Protein AF-A0A955CB26-F1 (afdb_monomer_lite)

Sequence (107 aa):
MKSHEVLKEAIDLVGVKSLAADLRLSQALIYKWCQDADPKDPDTSGTRNPLDRLREIVKLTGHTPVVNWLCHEAGGFFVHNPEDECADIDADLLQSTQQVVTRFSGL

Radius of gyration: 23.36 Å; chains: 1; bounding box: 31×35×74 Å

Secondary structure (DSSP, 8-state):
--HHHHHHHHHHHH-HHHHHHHHT--HHHHHHHTSPPPTT-TT-TTT--HHHHHHHHHHHH--THHHHHHHHHTT----PPPP---S-HHHHHHHHHHHHHHHHHT-

Foldseek 3Di:
DDQLCVLVVVCVVPHLVVVCVVVVHDSVLSVLLNDDQDPVCVPPVPRHNPVVVLVVVCVVVVPCVSVQVVQVVVVHGDDDDPDPPPPDPPVVVVVVVVVVVVVVVVD

Structure (mmCIF, N/CA/C/O backbone):
data_AF-A0A955CB26-F1
#
_entry.id   AF-A0A955CB26-F1
#
loop_
_atom_site.group_PDB
_atom_site.id
_atom_site.type_symbol
_atom_site.label_atom_id
_atom_site.label_alt_id
_atom_site.label_comp_id
_atom_site.label_asym_id
_atom_site.label_entity_id
_atom_site.label_seq_id
_atom_site.pdbx_PDB_ins_code
_atom_site.Cartn_x
_atom_site.Cartn_y
_atom_site.Cartn_z
_atom_site.occupancy
_atom_site.B_iso_or_equiv
_atom_site.auth_seq_id
_atom_site.auth_comp_id
_atom_site.auth_asym_id
_atom_site.auth_atom_id
_atom_site.pdbx_PDB_model_num
ATOM 1 N N . MET A 1 1 ? 7.762 -1.574 11.754 1.00 83.50 1 MET A N 1
ATOM 2 C CA . MET A 1 1 ? 8.265 -1.563 10.368 1.00 83.50 1 MET A CA 1
ATOM 3 C C . MET A 1 1 ? 7.850 -0.260 9.706 1.00 83.50 1 MET A C 1
ATOM 5 O O . MET A 1 1 ? 6.691 0.126 9.826 1.00 83.50 1 MET A O 1
ATOM 9 N N . LYS A 1 2 ? 8.793 0.454 9.093 1.00 90.88 2 LYS A N 1
ATOM 10 C CA . LYS A 1 2 ? 8.554 1.691 8.339 1.00 90.88 2 LYS A CA 1
ATOM 11 C C . LYS A 1 2 ? 8.087 1.363 6.914 1.00 90.88 2 LYS A C 1
ATOM 13 O O . LYS A 1 2 ? 8.401 0.304 6.385 1.00 90.88 2 LYS A O 1
ATOM 18 N N . SER A 1 3 ? 7.385 2.294 6.264 1.00 92.44 3 SER A N 1
ATOM 19 C CA . SER A 1 3 ? 6.829 2.146 4.903 1.00 92.44 3 SER A CA 1
ATOM 20 C C . SER A 1 3 ? 7.852 1.702 3.848 1.00 92.44 3 SER A C 1
ATOM 22 O O . SER A 1 3 ? 7.544 0.873 2.992 1.00 92.44 3 SER A O 1
ATOM 24 N N . HIS A 1 4 ? 9.066 2.247 3.893 1.00 92.81 4 HIS A N 1
ATOM 25 C CA . HIS A 1 4 ? 10.121 1.935 2.930 1.00 92.81 4 HIS A CA 1
ATOM 26 C C . HIS A 1 4 ? 10.715 0.529 3.134 1.00 92.81 4 HIS A C 1
ATOM 28 O O . HIS A 1 4 ? 11.132 -0.095 2.162 1.00 92.81 4 HIS A O 1
ATOM 34 N N . GLU A 1 5 ? 10.705 0.011 4.368 1.00 95.25 5 GLU A N 1
ATOM 35 C CA . GLU A 1 5 ? 11.138 -1.355 4.695 1.00 95.25 5 GLU A CA 1
ATOM 36 C C . GLU A 1 5 ? 10.146 -2.370 4.117 1.00 95.25 5 GLU A C 1
ATOM 38 O O . GLU A 1 5 ? 10.562 -3.293 3.424 1.00 95.25 5 GLU A O 1
ATOM 43 N N . VAL A 1 6 ? 8.837 -2.124 4.289 1.00 95.31 6 VAL A N 1
ATOM 44 C CA . VAL A 1 6 ? 7.772 -2.973 3.720 1.00 95.31 6 VAL A CA 1
ATOM 45 C C . VAL A 1 6 ? 7.925 -3.112 2.205 1.00 95.31 6 VAL A C 1
ATOM 47 O O . VAL A 1 6 ? 7.860 -4.212 1.661 1.00 95.31 6 VAL A O 1
ATOM 50 N N . LEU A 1 7 ? 8.127 -1.989 1.505 1.00 94.50 7 LEU A N 1
ATOM 51 C CA . LEU A 1 7 ? 8.288 -2.024 0.053 1.00 94.50 7 LEU A CA 1
ATOM 52 C C . LEU A 1 7 ? 9.580 -2.713 -0.359 1.00 94.50 7 LEU A C 1
ATOM 54 O O . LEU A 1 7 ? 9.562 -3.465 -1.328 1.00 94.50 7 LEU A O 1
ATOM 58 N N . LYS A 1 8 ? 10.679 -2.483 0.365 1.00 95.06 8 LYS A N 1
ATOM 59 C CA . LYS A 1 8 ? 11.952 -3.145 0.085 1.00 95.06 8 LYS A CA 1
ATOM 60 C C . LYS A 1 8 ? 11.804 -4.665 0.143 1.00 95.06 8 LYS A C 1
ATOM 62 O O . LYS A 1 8 ? 12.176 -5.328 -0.818 1.00 95.06 8 LYS A O 1
ATOM 67 N N . GLU A 1 9 ? 11.182 -5.190 1.197 1.00 96.31 9 GLU A N 1
ATOM 68 C CA . GLU A 1 9 ? 10.906 -6.626 1.321 1.00 96.31 9 GLU A CA 1
ATOM 69 C C . GLU A 1 9 ? 10.032 -7.144 0.171 1.00 96.31 9 GLU A C 1
ATOM 71 O O . GLU A 1 9 ? 10.358 -8.157 -0.442 1.00 96.31 9 GLU A O 1
ATOM 76 N N . ALA A 1 10 ? 8.962 -6.425 -0.187 1.00 94.25 10 ALA A N 1
ATOM 77 C CA . ALA A 1 10 ? 8.094 -6.813 -1.300 1.00 94.25 10 ALA A CA 1
ATOM 78 C C . ALA A 1 10 ? 8.827 -6.819 -2.656 1.00 94.25 10 ALA A C 1
ATOM 80 O O . ALA A 1 10 ? 8.609 -7.700 -3.489 1.00 94.25 10 ALA A O 1
ATOM 81 N N . ILE A 1 11 ? 9.710 -5.844 -2.88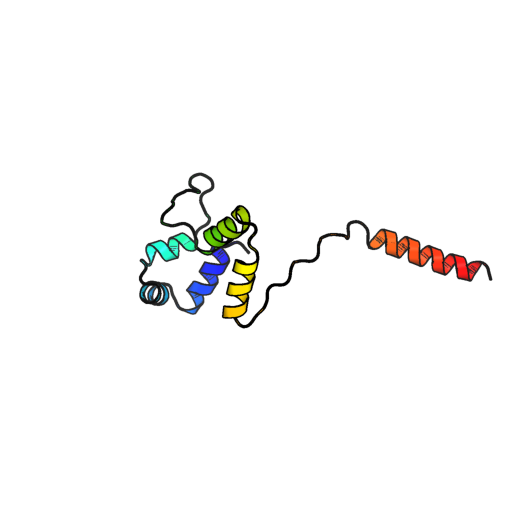5 1.00 94.69 11 ILE A N 1
ATOM 82 C CA . ILE A 1 11 ? 10.516 -5.734 -4.106 1.00 94.69 11 ILE A CA 1
ATOM 83 C C . ILE A 1 11 ? 11.544 -6.856 -4.187 1.00 94.69 11 ILE A C 1
ATOM 85 O O . ILE A 1 11 ? 11.768 -7.373 -5.280 1.00 94.69 11 ILE A O 1
ATOM 89 N N . ASP A 1 12 ? 12.145 -7.254 -3.067 1.00 95.81 12 ASP A N 1
ATOM 90 C CA . ASP A 1 12 ? 13.150 -8.318 -3.032 1.00 95.81 12 ASP A CA 1
ATOM 91 C C . ASP A 1 12 ? 12.566 -9.692 -3.429 1.00 95.81 12 ASP A C 1
ATOM 93 O O . ASP A 1 12 ? 13.296 -10.533 -3.952 1.00 95.81 12 ASP A O 1
ATOM 97 N N . LEU A 1 13 ? 11.248 -9.904 -3.287 1.00 96.12 13 LEU A N 1
ATOM 98 C CA . LEU A 1 13 ? 10.566 -11.142 -3.701 1.00 96.12 13 LEU A CA 1
ATOM 99 C C . LEU A 1 13 ? 10.495 -11.338 -5.225 1.00 96.12 13 LEU A C 1
ATOM 101 O O . LEU A 1 13 ? 10.566 -12.469 -5.703 1.00 96.12 13 LEU A O 1
ATOM 105 N N . VAL A 1 14 ? 10.319 -10.257 -5.990 1.00 94.94 14 VAL A N 1
ATOM 106 C CA . VAL A 1 14 ? 10.071 -10.310 -7.451 1.00 94.94 14 VAL A CA 1
ATOM 107 C C . VAL A 1 14 ? 11.222 -9.679 -8.250 1.00 94.94 14 VAL A C 1
ATOM 109 O O . VAL A 1 14 ? 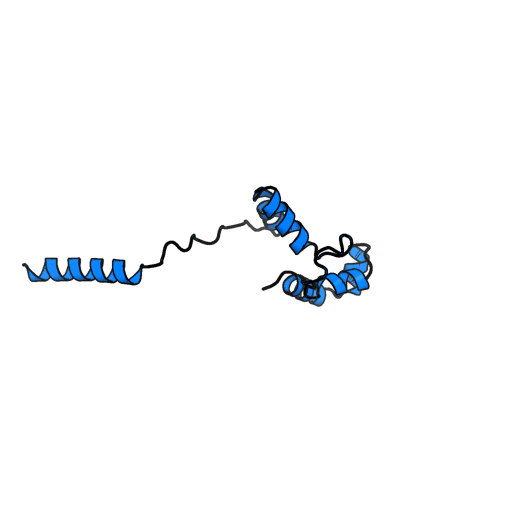11.445 -9.988 -9.421 1.00 94.94 14 VAL A O 1
ATOM 112 N N . GLY A 1 15 ? 11.998 -8.808 -7.609 1.00 95.69 15 GLY A N 1
ATOM 113 C CA . GLY A 1 15 ? 13.086 -8.041 -8.193 1.00 95.69 15 GLY A CA 1
ATOM 114 C C . GLY A 1 15 ? 12.627 -6.720 -8.819 1.00 95.69 15 GLY A C 1
ATOM 115 O O . GLY A 1 15 ? 11.630 -6.635 -9.540 1.00 95.69 15 GLY A O 1
ATOM 116 N N . VAL A 1 16 ? 13.436 -5.673 -8.619 1.00 96.56 16 VAL A N 1
ATOM 117 C CA . VAL A 1 16 ? 13.143 -4.295 -9.062 1.00 96.56 16 VAL A CA 1
ATOM 118 C C . VAL A 1 16 ? 12.847 -4.172 -10.560 1.00 96.56 16 VAL A C 1
ATOM 120 O O . VAL A 1 16 ? 12.042 -3.339 -10.965 1.00 96.56 16 VAL A O 1
ATOM 123 N N . LYS A 1 17 ? 13.497 -4.988 -11.403 1.00 96.56 17 LYS A N 1
ATOM 124 C CA . LYS A 1 17 ? 13.358 -4.904 -12.863 1.00 96.56 17 LYS A CA 1
ATOM 125 C C . LYS A 1 17 ? 11.969 -5.341 -13.316 1.00 96.56 17 LYS A C 1
ATOM 127 O O . LYS A 1 17 ? 11.379 -4.658 -14.146 1.00 96.56 17 LYS A O 1
ATOM 132 N N . SER A 1 18 ? 11.476 -6.451 -12.763 1.00 97.12 18 SER A N 1
ATOM 133 C CA . SER A 1 18 ? 10.145 -6.975 -13.078 1.00 97.12 18 SER A CA 1
ATOM 134 C C . SER A 1 18 ? 9.081 -6.014 -12.570 1.00 97.12 18 SER A C 1
ATOM 136 O O . SER A 1 18 ? 8.255 -5.549 -13.347 1.00 97.12 18 SER A O 1
ATOM 138 N N . LEU A 1 19 ? 9.187 -5.601 -11.301 1.00 95.88 19 LEU A N 1
ATOM 139 C CA . LEU A 1 19 ? 8.205 -4.699 -10.709 1.00 95.88 19 LEU A CA 1
ATOM 140 C C . LEU A 1 19 ? 8.138 -3.347 -11.441 1.00 95.88 19 LEU A C 1
ATOM 142 O O . LEU A 1 19 ? 7.055 -2.818 -11.667 1.00 95.88 19 LEU A O 1
ATOM 146 N N . ALA A 1 20 ? 9.284 -2.797 -11.858 1.00 96.56 20 ALA A N 1
ATOM 147 C CA . ALA A 1 20 ? 9.336 -1.574 -12.661 1.00 96.56 20 ALA A CA 1
ATOM 148 C C . ALA A 1 20 ? 8.615 -1.719 -14.005 1.00 96.56 20 ALA A C 1
ATOM 150 O O . ALA A 1 20 ? 7.886 -0.810 -14.404 1.00 96.56 20 ALA A O 1
ATOM 151 N N . ALA A 1 21 ? 8.802 -2.849 -14.690 1.00 97.19 21 ALA A N 1
ATOM 152 C CA . ALA A 1 21 ? 8.146 -3.114 -15.964 1.00 97.19 21 ALA A CA 1
ATOM 153 C C . ALA A 1 21 ? 6.624 -3.236 -15.796 1.00 97.19 21 ALA A C 1
ATOM 155 O O . ALA A 1 21 ? 5.878 -2.572 -16.519 1.00 97.19 21 ALA A O 1
ATOM 156 N N . ASP A 1 22 ? 6.176 -4.003 -14.800 1.00 96.88 22 ASP A N 1
ATOM 157 C CA . ASP A 1 22 ? 4.755 -4.268 -14.557 1.00 96.88 22 ASP A CA 1
ATOM 158 C C . ASP A 1 22 ? 4.005 -3.007 -14.108 1.00 96.88 22 ASP A C 1
ATOM 160 O O . ASP A 1 22 ? 2.916 -2.712 -14.604 1.00 96.88 22 ASP A O 1
ATOM 164 N N . LEU A 1 23 ? 4.622 -2.199 -13.237 1.00 94.94 23 LEU A N 1
ATOM 165 C CA . LEU A 1 23 ? 4.064 -0.916 -12.793 1.00 94.94 23 LEU A CA 1
ATOM 166 C C . LEU A 1 23 ? 4.254 0.218 -13.813 1.00 94.94 23 LEU A C 1
ATOM 168 O O . LEU A 1 23 ? 3.703 1.302 -13.623 1.00 94.94 23 LEU A O 1
ATOM 172 N N . ARG A 1 24 ? 5.018 -0.008 -14.892 1.00 96.56 24 ARG A N 1
ATOM 173 C CA . ARG A 1 24 ? 5.403 1.001 -15.900 1.00 96.56 24 ARG A CA 1
ATOM 174 C C . ARG A 1 24 ? 6.103 2.219 -15.290 1.00 96.56 24 ARG A C 1
ATOM 176 O O . ARG A 1 24 ? 5.853 3.362 -15.673 1.00 96.56 24 ARG A O 1
ATOM 183 N N . LEU A 1 25 ? 6.995 1.967 -14.338 1.00 94.81 25 LEU A N 1
ATOM 184 C CA . LEU A 1 25 ? 7.774 2.978 -13.627 1.00 94.81 25 LEU A CA 1
ATOM 185 C C . LEU A 1 25 ? 9.271 2.797 -13.883 1.00 94.81 25 LEU A C 1
ATOM 187 O O . LEU A 1 25 ? 9.729 1.762 -14.361 1.00 94.81 25 LEU A O 1
ATOM 191 N N . SER A 1 26 ? 10.068 3.811 -13.547 1.00 95.06 26 SER A N 1
ATOM 192 C CA . SER A 1 26 ? 11.523 3.672 -13.581 1.00 95.06 26 SER A CA 1
ATOM 193 C C . SER A 1 26 ? 12.023 2.895 -12.358 1.00 95.06 26 SER A C 1
ATOM 195 O O . SER A 1 26 ? 11.527 3.072 -11.245 1.00 95.06 26 SER A O 1
ATOM 197 N N . GLN A 1 27 ? 13.070 2.082 -12.534 1.00 95.62 27 GLN A N 1
ATOM 198 C CA . GLN A 1 27 ? 13.729 1.400 -11.408 1.00 95.62 27 GLN A CA 1
ATOM 199 C C . GLN A 1 27 ? 14.240 2.406 -10.365 1.00 95.62 27 GLN A C 1
ATOM 201 O O . GLN A 1 27 ? 14.166 2.145 -9.171 1.00 95.62 27 GLN A O 1
ATOM 206 N N . ALA A 1 28 ? 14.703 3.583 -10.807 1.00 93.31 28 ALA A N 1
ATOM 207 C CA . ALA A 1 28 ? 15.148 4.658 -9.923 1.00 93.31 28 ALA A CA 1
ATOM 208 C C . ALA A 1 28 ? 14.030 5.157 -8.989 1.00 93.31 28 ALA A C 1
ATOM 210 O O . ALA A 1 28 ? 14.287 5.396 -7.812 1.00 93.31 28 ALA A O 1
ATOM 211 N N . LEU A 1 29 ? 12.791 5.278 -9.485 1.00 92.69 29 LEU A N 1
ATOM 212 C CA . LEU A 1 29 ? 11.642 5.646 -8.657 1.00 92.69 29 LEU A CA 1
ATOM 213 C C . LEU A 1 29 ? 11.334 4.565 -7.618 1.00 92.69 29 LEU A C 1
ATOM 215 O O . LEU A 1 29 ? 11.127 4.886 -6.451 1.00 92.69 29 LEU A O 1
ATOM 219 N N . ILE A 1 30 ? 11.360 3.295 -8.027 1.00 93.94 30 ILE A N 1
ATOM 220 C CA . ILE A 1 30 ? 11.130 2.172 -7.114 1.00 93.94 30 ILE A CA 1
ATOM 221 C C . ILE A 1 30 ? 12.207 2.126 -6.024 1.00 93.94 30 ILE A C 1
ATOM 223 O O . ILE A 1 30 ? 11.877 2.033 -4.847 1.00 93.94 30 ILE A O 1
ATOM 227 N N . TYR A 1 31 ? 13.485 2.293 -6.376 1.00 92.38 31 TYR A N 1
ATOM 228 C CA . TYR A 1 31 ? 14.555 2.396 -5.381 1.00 92.38 31 TYR A CA 1
ATOM 229 C C . TYR A 1 31 ? 14.372 3.583 -4.438 1.00 92.38 31 TYR A C 1
ATOM 231 O O . TYR A 1 31 ? 14.636 3.454 -3.244 1.00 92.38 31 TYR A O 1
ATOM 239 N N . LYS A 1 32 ? 13.891 4.721 -4.949 1.00 90.81 32 LYS A N 1
ATOM 240 C CA . LYS A 1 32 ? 13.589 5.891 -4.121 1.00 90.81 32 LYS A CA 1
ATOM 241 C C . LYS A 1 32 ? 12.470 5.609 -3.112 1.00 90.81 32 LYS A C 1
ATOM 243 O O . LYS A 1 32 ? 12.533 6.117 -1.999 1.00 90.81 32 LYS A O 1
ATOM 248 N N . TRP A 1 33 ? 11.487 4.769 -3.441 1.00 92.75 33 TRP A N 1
ATOM 249 C CA . TRP A 1 33 ? 10.445 4.356 -2.489 1.00 92.75 33 TRP A CA 1
ATOM 250 C C . TRP A 1 33 ? 10.965 3.499 -1.327 1.00 92.75 33 TRP A C 1
ATOM 252 O O . TRP A 1 33 ? 10.343 3.491 -0.264 1.00 92.75 33 TRP A O 1
ATOM 262 N N . CYS A 1 34 ? 12.098 2.817 -1.513 1.00 92.62 34 CYS A N 1
ATOM 263 C CA . CYS A 1 34 ? 12.751 1.985 -0.497 1.00 92.62 34 CYS A CA 1
ATOM 264 C C . CYS A 1 34 ? 13.720 2.752 0.411 1.00 92.62 34 CYS A C 1
ATOM 266 O O . CYS A 1 34 ? 14.357 2.143 1.268 1.00 92.62 34 CYS A O 1
ATOM 268 N N . GLN A 1 35 ? 13.881 4.058 0.209 1.00 88.88 35 GLN A N 1
ATOM 269 C CA . GLN A 1 35 ? 14.753 4.897 1.027 1.00 88.88 35 GLN A CA 1
ATOM 270 C C . GLN A 1 35 ? 13.949 5.573 2.141 1.00 88.88 35 GLN A C 1
ATOM 272 O O . GLN A 1 35 ? 12.757 5.846 1.983 1.00 88.88 35 GLN A O 1
ATOM 277 N N . ASP A 1 36 ? 14.608 5.852 3.268 1.00 83.06 36 ASP A N 1
ATOM 278 C CA . ASP A 1 36 ? 14.041 6.708 4.311 1.00 83.06 36 ASP A CA 1
ATOM 279 C C . ASP A 1 36 ? 13.682 8.073 3.697 1.00 83.06 36 ASP A C 1
ATOM 281 O O . ASP A 1 36 ? 14.474 8.669 2.963 1.00 83.06 36 ASP A O 1
ATOM 285 N N . ALA A 1 37 ? 12.474 8.565 3.982 1.00 71.94 37 ALA A N 1
ATOM 286 C CA . ALA A 1 37 ? 12.067 9.894 3.548 1.00 71.94 37 ALA A CA 1
ATOM 287 C C . ALA A 1 37 ? 12.939 10.936 4.259 1.00 71.94 37 ALA A C 1
ATOM 289 O O . ALA A 1 37 ? 12.995 10.944 5.491 1.00 71.94 37 ALA A O 1
ATOM 290 N N . ASP A 1 38 ? 13.621 11.799 3.500 1.00 69.12 38 ASP A N 1
ATOM 291 C CA . ASP A 1 38 ? 14.434 12.866 4.082 1.00 69.12 38 ASP A CA 1
ATOM 292 C C . ASP A 1 38 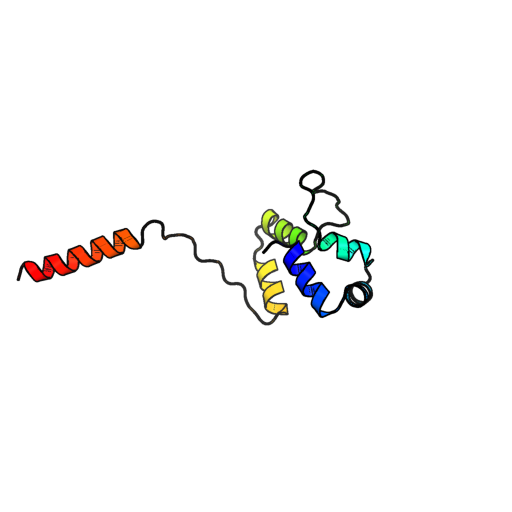? 13.512 13.830 4.850 1.00 69.12 38 ASP A C 1
ATOM 294 O O . ASP A 1 38 ? 12.629 14.443 4.242 1.00 69.12 38 ASP A O 1
ATOM 298 N N . PRO A 1 39 ? 13.699 14.009 6.172 1.00 62.97 39 PRO A N 1
ATOM 299 C CA . PRO A 1 39 ? 12.907 14.950 6.959 1.00 62.97 39 PRO A CA 1
ATOM 300 C C . PRO A 1 39 ? 12.996 16.397 6.455 1.00 62.97 39 PRO A C 1
ATOM 302 O O . PRO A 1 39 ? 12.142 17.213 6.796 1.00 62.97 39 PRO A O 1
ATOM 305 N N . LYS A 1 40 ? 14.039 16.730 5.683 1.00 63.59 40 LYS A N 1
ATOM 306 C CA . LYS A 1 40 ? 14.279 18.063 5.113 1.00 63.59 40 LYS A CA 1
ATOM 307 C C . LYS A 1 40 ? 13.650 18.257 3.733 1.00 63.59 40 LYS A C 1
ATOM 309 O O . LYS A 1 40 ? 13.532 19.399 3.300 1.00 63.59 40 LYS A O 1
ATOM 314 N N . ASP A 1 41 ? 13.242 17.178 3.069 1.00 62.44 41 ASP A N 1
ATOM 315 C CA . ASP A 1 41 ? 12.514 17.206 1.795 1.00 62.44 41 ASP A CA 1
ATOM 316 C C . ASP A 1 41 ? 11.361 16.179 1.806 1.00 62.44 41 ASP A C 1
ATOM 318 O O . ASP A 1 41 ? 11.366 15.191 1.064 1.00 62.44 41 ASP A O 1
ATOM 322 N N . PRO A 1 42 ? 10.345 16.385 2.667 1.00 57.91 42 PRO A N 1
ATOM 323 C CA . PRO A 1 42 ? 9.157 15.531 2.702 1.00 57.91 42 PRO A CA 1
ATOM 324 C C . PRO A 1 42 ? 8.283 15.676 1.440 1.00 57.91 42 PRO A C 1
ATOM 326 O O . PRO A 1 42 ? 7.397 14.851 1.202 1.00 57.91 42 PRO A O 1
ATOM 329 N N . ASP A 1 43 ? 8.550 16.706 0.629 1.00 54.16 43 ASP A N 1
ATOM 330 C CA . ASP A 1 43 ? 7.686 17.237 -0.423 1.00 54.16 43 ASP A CA 1
ATOM 331 C C . ASP A 1 43 ? 8.244 17.041 -1.839 1.00 54.16 43 ASP A C 1
ATOM 333 O O . ASP A 1 43 ? 7.814 17.729 -2.771 1.00 54.16 43 ASP A O 1
ATOM 337 N N . THR A 1 44 ? 9.109 16.041 -2.083 1.00 58.19 44 THR A N 1
ATOM 338 C CA . THR A 1 44 ? 9.328 15.591 -3.468 1.00 58.19 44 THR A CA 1
ATOM 339 C C . THR A 1 44 ? 8.047 14.916 -4.003 1.00 58.19 44 THR A C 1
ATOM 341 O O . THR A 1 44 ? 7.915 13.691 -4.090 1.00 58.19 44 THR A O 1
ATOM 344 N N . SER A 1 45 ? 7.075 15.753 -4.371 1.00 58.62 45 SER A N 1
ATOM 345 C CA . SER A 1 45 ? 5.658 15.484 -4.642 1.00 58.62 45 SER A CA 1
ATOM 346 C C . SER A 1 45 ? 5.414 14.483 -5.780 1.00 58.62 45 SER A C 1
ATOM 348 O O . SER A 1 45 ? 4.334 13.902 -5.893 1.00 58.62 45 SER A O 1
ATOM 350 N N . GLY A 1 46 ? 6.438 14.170 -6.581 1.00 61.69 46 GLY A N 1
ATOM 351 C CA . GLY A 1 46 ? 6.391 13.139 -7.624 1.00 61.69 46 GLY A CA 1
ATOM 352 C C . GLY A 1 46 ? 6.856 11.745 -7.188 1.00 61.69 46 GLY A C 1
ATOM 353 O O . GLY A 1 46 ? 6.485 10.758 -7.812 1.00 61.69 46 GLY A O 1
ATOM 354 N N . THR A 1 47 ? 7.639 11.623 -6.114 1.00 75.25 47 THR A N 1
ATOM 355 C CA . THR A 1 47 ? 8.392 10.386 -5.827 1.00 75.25 47 THR A CA 1
ATOM 356 C C . THR A 1 47 ? 8.168 9.807 -4.438 1.00 75.25 47 THR A C 1
ATOM 358 O O . THR A 1 47 ? 8.851 8.862 -4.054 1.00 75.25 47 THR A O 1
ATOM 361 N N . ARG A 1 48 ? 7.244 10.378 -3.665 1.00 82.38 48 ARG A N 1
ATOM 362 C CA . ARG A 1 48 ? 6.909 9.879 -2.330 1.00 82.38 48 ARG A CA 1
ATOM 363 C C . ARG A 1 48 ? 6.395 8.441 -2.395 1.00 82.38 48 ARG A C 1
ATOM 365 O O . ARG A 1 48 ? 5.615 8.111 -3.293 1.00 82.38 48 ARG A O 1
ATOM 372 N N . ASN A 1 49 ? 6.837 7.633 -1.433 1.00 90.31 49 ASN A N 1
ATOM 373 C CA . ASN A 1 49 ? 6.451 6.237 -1.265 1.00 90.31 49 ASN A CA 1
ATOM 374 C C . ASN A 1 49 ? 4.906 6.098 -1.260 1.00 90.31 49 ASN A C 1
ATOM 376 O O . ASN A 1 49 ? 4.222 6.877 -0.586 1.00 90.31 49 ASN A O 1
ATOM 380 N N . PRO A 1 50 ? 4.337 5.144 -2.021 1.00 92.50 50 PRO A N 1
ATOM 381 C CA . PRO A 1 50 ? 2.890 4.984 -2.154 1.00 92.50 50 PRO A CA 1
ATOM 382 C C . PRO A 1 50 ? 2.179 4.669 -0.828 1.00 92.50 50 PRO A C 1
ATOM 384 O O . PRO A 1 50 ? 1.082 5.178 -0.606 1.00 92.50 50 PRO A O 1
ATOM 387 N N . LEU A 1 51 ? 2.804 3.917 0.086 1.00 93.81 51 LEU A N 1
ATOM 388 C CA . LEU A 1 51 ? 2.246 3.650 1.418 1.00 93.81 51 LEU A CA 1
ATOM 389 C C . LEU A 1 51 ? 2.191 4.924 2.266 1.00 93.81 51 LEU A C 1
ATOM 391 O O . LEU A 1 51 ? 1.221 5.154 2.987 1.00 93.81 51 LEU A O 1
ATOM 395 N N . ASP A 1 52 ? 3.196 5.794 2.141 1.00 91.50 52 ASP A N 1
ATOM 396 C CA . ASP A 1 52 ? 3.202 7.087 2.828 1.00 91.50 52 ASP A CA 1
ATOM 397 C C . ASP A 1 52 ? 2.114 8.029 2.318 1.00 91.50 52 ASP A C 1
ATOM 399 O O . ASP A 1 52 ? 1.511 8.743 3.122 1.00 91.50 52 ASP A O 1
ATOM 403 N N . ARG A 1 53 ? 1.838 8.013 1.008 1.00 90.69 53 ARG A N 1
ATOM 404 C CA . ARG A 1 53 ? 0.709 8.754 0.426 1.00 90.69 53 ARG A CA 1
ATOM 405 C C . ARG A 1 53 ? -0.626 8.206 0.913 1.00 90.69 53 ARG A C 1
ATOM 407 O O . ARG A 1 53 ? -1.489 8.985 1.298 1.00 90.69 53 ARG A O 1
ATOM 414 N N . LEU A 1 54 ? -0.794 6.883 0.938 1.00 93.62 54 LEU A N 1
ATOM 415 C CA . LEU A 1 54 ? -2.030 6.260 1.414 1.00 93.62 54 LEU A CA 1
ATOM 416 C C . LEU A 1 54 ? -2.295 6.604 2.886 1.00 93.62 54 LEU A C 1
ATOM 418 O O . LEU A 1 54 ? -3.403 7.001 3.238 1.00 93.62 54 LEU A O 1
ATOM 422 N N . ARG A 1 55 ? -1.256 6.543 3.729 1.00 92.38 55 ARG A N 1
ATOM 423 C CA . ARG A 1 55 ? -1.316 6.976 5.132 1.00 92.38 55 ARG A CA 1
ATOM 424 C C . ARG A 1 55 ? -1.764 8.431 5.259 1.00 92.38 55 ARG A C 1
ATOM 426 O O . ARG A 1 55 ? -2.582 8.746 6.117 1.00 92.38 55 ARG A O 1
ATOM 433 N N . GLU A 1 56 ? -1.225 9.319 4.432 1.00 91.88 56 GLU A N 1
ATOM 434 C CA . GLU A 1 56 ? -1.593 10.735 4.442 1.00 91.88 56 GLU A CA 1
ATOM 435 C C . GLU A 1 56 ? -3.037 10.965 3.989 1.00 91.88 56 GLU A C 1
ATOM 437 O O . GLU A 1 56 ? -3.754 11.719 4.641 1.00 91.88 56 GLU A O 1
ATOM 442 N N . ILE A 1 57 ? -3.499 10.259 2.953 1.00 93.56 57 ILE A N 1
ATOM 443 C CA . ILE A 1 57 ? -4.902 10.285 2.515 1.00 93.56 57 ILE A CA 1
ATOM 444 C C . ILE A 1 57 ? -5.821 9.872 3.665 1.00 93.56 57 ILE A C 1
ATOM 446 O O . ILE A 1 57 ? -6.766 10.593 3.983 1.00 93.56 57 ILE A O 1
ATOM 450 N N . VAL A 1 58 ? -5.535 8.747 4.324 1.00 95.56 58 VAL A N 1
ATOM 451 C CA . VAL A 1 58 ? -6.340 8.261 5.455 1.00 95.56 58 VAL A CA 1
ATOM 452 C C . VAL A 1 58 ? -6.327 9.273 6.600 1.00 95.56 58 VAL A C 1
ATOM 454 O O . VAL A 1 58 ? -7.382 9.593 7.138 1.00 95.56 58 VAL A O 1
ATOM 457 N N . LYS A 1 59 ? -5.162 9.845 6.929 1.00 94.12 59 LYS A N 1
ATOM 458 C CA . LYS A 1 59 ? -5.029 10.858 7.985 1.00 94.12 59 LYS A CA 1
ATOM 459 C C . LYS A 1 59 ? -5.823 12.134 7.686 1.00 94.12 59 LYS A C 1
ATOM 461 O O . LYS A 1 59 ? -6.452 12.672 8.589 1.00 94.12 59 LYS A O 1
ATOM 466 N N . LEU A 1 60 ? -5.768 12.636 6.452 1.00 95.25 60 LEU A N 1
ATOM 467 C CA . LEU A 1 60 ? -6.430 13.885 6.057 1.00 95.25 60 LEU A CA 1
ATO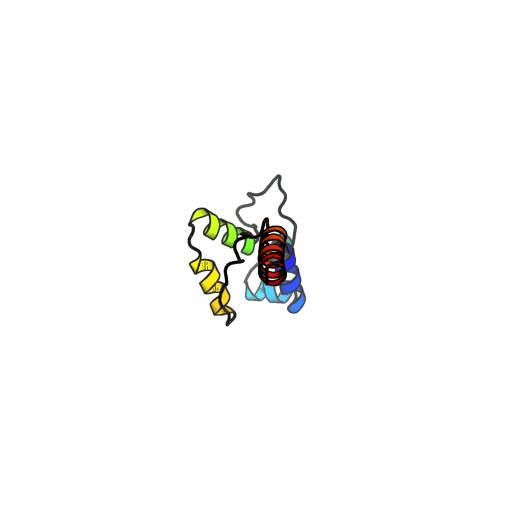M 468 C C . LEU A 1 60 ? -7.944 13.725 5.898 1.00 95.25 60 LEU A C 1
ATOM 470 O O . LEU A 1 60 ? -8.688 14.664 6.160 1.00 95.25 60 LEU A O 1
ATOM 474 N N . THR A 1 61 ? -8.400 12.554 5.453 1.00 96.94 61 THR A N 1
ATOM 475 C CA . THR A 1 61 ? -9.824 12.298 5.183 1.00 96.94 61 THR A CA 1
ATOM 476 C C . THR A 1 61 ? -10.557 11.648 6.352 1.00 96.94 61 THR A C 1
ATOM 478 O O . THR A 1 61 ? -11.783 11.688 6.392 1.00 96.94 61 THR A O 1
ATOM 481 N N . GLY A 1 62 ? -9.837 10.995 7.270 1.00 95.31 62 GLY A N 1
ATOM 482 C CA . GLY A 1 62 ? -10.425 10.123 8.290 1.00 95.31 62 GLY A CA 1
ATOM 483 C C . GLY A 1 62 ? -11.116 8.879 7.715 1.00 95.31 62 GLY A C 1
ATOM 484 O O . GLY A 1 62 ? -11.823 8.179 8.435 1.00 95.31 62 GLY A O 1
ATOM 485 N N . HIS A 1 63 ? -10.958 8.594 6.418 1.00 96.19 63 HIS A N 1
ATOM 486 C CA . HIS A 1 63 ? -11.707 7.544 5.737 1.00 96.19 63 HIS A CA 1
ATOM 487 C C . HIS A 1 63 ? -10.999 6.183 5.833 1.00 96.19 63 HIS A C 1
ATOM 489 O O . HIS A 1 63 ? -10.385 5.702 4.878 1.00 96.19 63 HIS A O 1
ATOM 495 N N . THR A 1 64 ? -11.125 5.530 6.992 1.00 93.12 64 THR A N 1
ATOM 496 C CA . THR A 1 64 ? -10.582 4.185 7.270 1.00 93.12 64 THR A CA 1
ATOM 497 C C . THR A 1 64 ? -10.963 3.097 6.249 1.00 93.12 64 THR A C 1
ATOM 499 O O . THR A 1 64 ? -10.128 2.220 6.017 1.00 93.12 64 THR A O 1
ATOM 502 N N . PRO A 1 65 ? -12.130 3.126 5.561 1.00 95.62 65 PRO A N 1
ATOM 503 C CA . PRO A 1 65 ? -12.447 2.130 4.535 1.00 95.62 65 PRO A CA 1
ATOM 504 C C . PRO A 1 65 ? -11.420 1.998 3.400 1.00 95.62 65 PRO A C 1
ATOM 506 O O . PRO A 1 65 ? -11.354 0.938 2.786 1.00 95.62 65 PRO A O 1
ATOM 509 N N . VAL A 1 66 ? -10.574 3.007 3.153 1.00 95.88 66 VAL A N 1
ATOM 510 C CA . VAL A 1 66 ? -9.430 2.892 2.226 1.00 95.88 66 VAL A CA 1
ATOM 511 C C . VAL A 1 66 ? -8.471 1.767 2.641 1.00 95.88 66 VAL A C 1
ATOM 513 O O . VAL A 1 66 ? -7.997 1.014 1.793 1.00 95.88 66 VAL A O 1
ATOM 516 N N . VAL A 1 67 ? -8.206 1.625 3.943 1.00 95.50 67 VAL A N 1
ATOM 517 C CA . VAL A 1 67 ? -7.356 0.554 4.485 1.00 95.50 67 VAL A CA 1
ATOM 518 C C . VAL A 1 67 ? -8.073 -0.789 4.382 1.00 95.50 67 VAL A C 1
ATOM 520 O O . VAL A 1 67 ? -7.484 -1.760 3.913 1.00 95.50 67 VAL A O 1
ATOM 523 N N . ASN A 1 68 ? -9.360 -0.832 4.746 1.00 95.81 68 ASN A N 1
ATOM 524 C CA . ASN A 1 68 ? -10.168 -2.051 4.653 1.00 95.81 68 ASN A CA 1
ATOM 525 C C . ASN A 1 68 ? -10.197 -2.595 3.223 1.00 95.81 68 ASN A C 1
ATOM 527 O O . ASN A 1 68 ? -10.044 -3.797 3.029 1.00 95.81 68 ASN A O 1
ATOM 531 N N . TRP A 1 69 ? -10.364 -1.715 2.230 1.00 97.12 69 TRP A N 1
ATOM 532 C CA . TRP A 1 69 ? -10.351 -2.095 0.821 1.00 97.12 69 TRP A CA 1
ATOM 533 C C . TRP A 1 69 ? -9.030 -2.773 0.439 1.00 97.12 69 TRP A C 1
ATOM 535 O O . TRP A 1 69 ? -9.053 -3.876 -0.097 1.00 97.12 69 TRP A O 1
ATOM 545 N N . LEU A 1 70 ? -7.884 -2.188 0.809 1.00 96.06 70 LEU A N 1
ATOM 546 C CA . LEU A 1 70 ? -6.575 -2.785 0.523 1.00 96.06 70 LEU A CA 1
ATOM 547 C C . LEU A 1 70 ? -6.390 -4.150 1.212 1.00 96.06 70 LEU A C 1
ATOM 549 O O . LEU A 1 70 ? -5.825 -5.066 0.619 1.00 96.06 70 LEU A O 1
ATOM 553 N N . CYS A 1 71 ? -6.885 -4.312 2.443 1.00 96.19 71 CYS A N 1
ATOM 554 C CA . CYS A 1 71 ? -6.872 -5.606 3.128 1.00 96.19 71 CYS A CA 1
ATOM 555 C C . CYS A 1 71 ? -7.744 -6.649 2.412 1.00 96.19 71 CYS A C 1
ATOM 557 O O . CYS A 1 71 ? -7.329 -7.802 2.304 1.00 96.19 71 CYS A O 1
ATOM 559 N N . HIS A 1 72 ? -8.915 -6.260 1.903 1.00 96.94 72 HIS A N 1
ATOM 560 C CA . HIS A 1 72 ? -9.799 -7.156 1.155 1.00 96.94 72 HIS A CA 1
ATOM 561 C C . HIS A 1 72 ? -9.182 -7.629 -0.165 1.00 96.94 72 HIS A C 1
ATOM 563 O O . HIS A 1 72 ? -9.308 -8.810 -0.483 1.00 96.94 72 HIS A O 1
ATOM 569 N N . GLU A 1 73 ? -8.454 -6.766 -0.882 1.00 97.12 73 GLU A N 1
ATOM 570 C CA . GLU A 1 73 ? -7.707 -7.162 -2.090 1.00 97.12 73 GLU A CA 1
ATOM 571 C C . GLU A 1 73 ? -6.650 -8.244 -1.791 1.00 97.12 73 GLU A C 1
ATOM 573 O O . GLU A 1 73 ? -6.339 -9.072 -2.644 1.00 97.12 73 GLU A O 1
ATOM 578 N N . ALA A 1 74 ? -6.133 -8.283 -0.559 1.00 94.81 74 ALA A N 1
ATOM 579 C CA . ALA A 1 74 ? -5.213 -9.314 -0.077 1.00 94.81 74 ALA A CA 1
ATOM 580 C C . ALA A 1 74 ? -5.919 -10.535 0.560 1.00 94.81 74 ALA A C 1
ATOM 582 O O . ALA A 1 74 ? -5.257 -11.386 1.152 1.00 94.81 74 ALA A O 1
ATOM 583 N N . GLY A 1 75 ? -7.252 -10.630 0.472 1.00 96.25 75 GLY A N 1
ATOM 584 C CA . GLY A 1 75 ? -8.042 -11.714 1.071 1.00 96.25 75 GLY A CA 1
ATOM 585 C C . GLY A 1 75 ? -8.194 -11.624 2.594 1.00 96.25 75 GLY A C 1
ATOM 586 O O . GLY A 1 75 ? -8.530 -12.617 3.238 1.00 96.25 75 GLY A O 1
ATOM 587 N N . GLY A 1 76 ? -7.933 -10.453 3.178 1.00 96.44 76 GLY A N 1
ATOM 588 C CA . GLY A 1 76 ? -8.001 -10.199 4.614 1.00 96.44 76 GLY A CA 1
ATOM 589 C C . GLY A 1 76 ? -9.049 -9.156 5.005 1.00 96.44 76 GLY A C 1
ATOM 590 O O . GLY A 1 76 ? -9.910 -8.756 4.223 1.00 96.44 76 GLY A O 1
ATOM 591 N N . PHE A 1 77 ? -8.956 -8.707 6.253 1.00 95.62 77 PHE A N 1
ATOM 592 C CA . PHE A 1 77 ? -9.737 -7.607 6.812 1.00 95.62 77 PHE A CA 1
ATOM 593 C C . PHE A 1 77 ? -8.860 -6.808 7.778 1.00 95.62 77 PHE A C 1
ATOM 595 O O . PHE A 1 77 ? -7.887 -7.326 8.326 1.00 95.62 77 PHE A O 1
ATOM 602 N N . PHE A 1 78 ? -9.194 -5.537 7.973 1.00 94.44 78 PHE A N 1
ATOM 603 C CA . PHE A 1 78 ? -8.496 -4.676 8.920 1.00 94.44 78 PHE A CA 1
ATOM 604 C C . PHE A 1 78 ? -9.123 -4.802 10.312 1.00 94.44 78 PHE A C 1
ATOM 606 O O . PHE A 1 78 ? -10.344 -4.717 10.462 1.00 94.44 78 PHE A O 1
ATOM 613 N N . VAL A 1 79 ? -8.280 -4.970 11.330 1.00 93.19 79 VAL A N 1
ATOM 614 C CA . VAL A 1 79 ? -8.665 -4.956 12.745 1.00 93.19 79 VAL A CA 1
ATOM 615 C C . VAL A 1 79 ? -7.946 -3.793 13.399 1.00 93.19 79 VAL A C 1
ATOM 617 O O . VAL A 1 79 ? -6.739 -3.635 13.227 1.00 93.19 79 VAL A O 1
ATOM 620 N N . HIS A 1 80 ? -8.692 -2.972 14.132 1.00 89.06 80 HIS A N 1
ATOM 621 C CA . HIS A 1 80 ? -8.090 -1.902 14.913 1.00 89.06 80 HIS A CA 1
ATOM 622 C C . HIS A 1 80 ? -7.218 -2.522 15.998 1.00 89.06 80 HIS A C 1
ATOM 624 O O . HIS A 1 80 ? -7.614 -3.500 16.636 1.00 89.06 80 HIS A O 1
ATOM 630 N N . ASN A 1 81 ? -6.041 -1.941 16.215 1.00 87.19 81 ASN A N 1
ATOM 631 C CA . ASN A 1 81 ? -5.285 -2.267 17.413 1.00 87.19 81 ASN A CA 1
ATOM 632 C C . ASN A 1 81 ? -6.170 -1.962 18.630 1.00 87.19 81 ASN A C 1
ATOM 634 O O . ASN A 1 81 ? -6.898 -0.962 18.586 1.00 87.19 81 ASN A O 1
ATOM 638 N N . PRO A 1 82 ? -6.145 -2.808 19.675 1.00 87.44 82 PRO A N 1
ATOM 639 C CA . PRO A 1 82 ? -6.844 -2.488 20.908 1.00 87.44 82 PRO A CA 1
ATOM 640 C C . PRO A 1 82 ? -6.376 -1.113 21.382 1.00 87.44 82 PRO A C 1
ATOM 642 O O . PRO A 1 82 ? -5.197 -0.775 21.253 1.00 87.44 82 PRO A O 1
ATOM 645 N N . GLU A 1 83 ? -7.309 -0.308 21.876 1.00 80.06 83 GLU A N 1
ATOM 646 C CA . GLU A 1 83 ? -6.932 0.903 22.589 1.00 80.06 83 GLU A CA 1
ATOM 647 C C . GLU A 1 83 ? -6.077 0.466 23.785 1.00 80.06 83 GLU A C 1
ATOM 649 O O . GLU A 1 83 ? -6.391 -0.538 24.431 1.00 80.06 83 GLU A O 1
ATOM 654 N N . ASP A 1 84 ? -4.968 1.163 24.043 1.00 63.97 84 ASP A N 1
ATOM 655 C CA . ASP A 1 84 ? -4.114 0.934 25.214 1.00 63.97 84 ASP A CA 1
ATOM 656 C C . ASP A 1 84 ? -4.870 1.357 26.499 1.00 63.97 84 ASP A C 1
ATOM 658 O O . ASP A 1 84 ? -4.420 2.200 27.268 1.00 63.97 84 ASP A O 1
ATOM 662 N N . GLU A 1 85 ? -6.053 0.800 26.759 1.00 54.41 85 GLU A N 1
ATOM 663 C CA . GLU A 1 85 ? -6.816 0.973 27.998 1.00 54.41 85 GLU A CA 1
ATOM 664 C C . GLU A 1 85 ? -6.293 0.031 29.083 1.00 54.41 85 GLU A C 1
ATOM 666 O O . GLU A 1 85 ? -7.052 -0.641 29.768 1.00 54.41 85 GLU A O 1
ATOM 671 N N . CYS A 1 86 ? -4.979 -0.095 29.229 1.00 48.97 86 CYS A N 1
ATOM 672 C CA . CYS A 1 86 ? -4.390 -0.983 30.225 1.00 48.97 86 CYS A CA 1
ATOM 673 C C . CYS A 1 86 ? -3.154 -0.340 30.846 1.00 48.97 86 CYS A C 1
ATOM 675 O O . CYS A 1 86 ? -2.068 -0.910 30.862 1.00 48.97 86 CYS A O 1
ATOM 677 N N . ALA A 1 87 ? -3.340 0.864 31.389 1.00 54.19 87 ALA A N 1
ATOM 678 C CA . ALA A 1 87 ? -2.367 1.452 32.300 1.00 54.19 87 ALA A CA 1
ATOM 679 C C . ALA A 1 87 ? -2.334 0.736 33.666 1.00 54.19 87 ALA A C 1
ATOM 681 O O . ALA A 1 87 ? -1.406 0.988 34.426 1.00 54.19 87 ALA A O 1
ATOM 682 N N . ASP A 1 88 ? -3.304 -0.136 33.990 1.00 56.97 88 ASP A N 1
ATOM 683 C CA . ASP A 1 88 ? -3.389 -0.688 35.348 1.00 56.97 88 ASP A CA 1
ATOM 684 C C . ASP A 1 88 ? -4.076 -2.064 35.485 1.00 56.97 88 ASP A C 1
ATOM 686 O O . ASP A 1 88 ? -4.718 -2.340 36.496 1.00 56.97 88 ASP A O 1
ATOM 690 N N . ILE A 1 89 ? -3.936 -2.968 34.496 1.00 60.91 89 ILE A N 1
ATOM 691 C CA . ILE A 1 89 ? -4.437 -4.356 34.654 1.00 60.91 89 ILE A CA 1
ATOM 692 C C . ILE A 1 89 ? -3.856 -4.985 35.928 1.00 60.91 89 ILE A C 1
ATOM 694 O O . ILE A 1 89 ? -4.561 -5.688 36.649 1.00 60.91 89 ILE A O 1
ATOM 698 N N . ASP A 1 90 ? -2.574 -4.733 36.205 1.00 62.88 90 ASP A N 1
ATOM 699 C CA . ASP A 1 90 ? -1.875 -5.332 37.338 1.00 62.88 90 ASP A CA 1
ATOM 700 C C . ASP A 1 90 ? -2.424 -4.843 38.684 1.00 62.88 90 ASP A C 1
ATOM 702 O O . ASP A 1 90 ? -2.606 -5.672 39.578 1.00 62.88 90 ASP A O 1
ATOM 706 N N . ALA A 1 91 ? -2.745 -3.550 38.849 1.00 63.81 91 ALA A N 1
ATOM 707 C CA . ALA A 1 91 ? -3.345 -3.074 40.097 1.00 63.81 91 ALA A CA 1
ATOM 708 C C . ALA A 1 91 ? -4.799 -3.528 40.251 1.00 63.81 91 ALA A C 1
ATOM 710 O O . ALA A 1 91 ? -5.182 -3.919 41.356 1.00 63.81 91 ALA A O 1
ATOM 711 N N . ASP A 1 92 ? -5.585 -3.558 39.171 1.00 67.62 92 ASP A N 1
ATOM 712 C CA . ASP A 1 92 ? -6.970 -4.044 39.217 1.00 67.62 92 ASP A CA 1
ATOM 713 C C . ASP A 1 92 ? -7.038 -5.551 39.518 1.00 67.62 92 ASP A C 1
ATOM 715 O O . ASP A 1 92 ? -7.864 -5.995 40.326 1.00 67.62 92 ASP A O 1
ATOM 719 N N . LEU A 1 93 ? -6.130 -6.358 38.955 1.00 73.94 93 LEU A N 1
ATOM 720 C CA . LEU A 1 93 ? -6.001 -7.782 39.287 1.00 73.94 93 LEU A CA 1
ATOM 721 C C . LEU A 1 93 ? -5.543 -7.994 40.734 1.00 73.94 93 LEU A C 1
ATOM 723 O O . LEU A 1 93 ? -6.084 -8.865 41.426 1.00 73.94 93 LEU A O 1
ATOM 727 N N . LEU A 1 94 ? -4.575 -7.208 41.217 1.00 74.25 94 LEU A N 1
ATOM 728 C CA . LEU A 1 94 ? -4.104 -7.272 42.605 1.00 74.25 94 LEU A CA 1
ATOM 729 C C . LEU A 1 94 ? -5.204 -6.895 43.601 1.00 74.25 94 LEU A C 1
ATOM 731 O O . LEU A 1 94 ? -5.398 -7.598 44.593 1.00 74.25 94 LEU A O 1
ATOM 735 N N . GLN A 1 95 ? -5.968 -5.837 43.330 1.00 70.12 95 GLN A N 1
ATOM 736 C CA . GLN A 1 95 ? -7.094 -5.444 44.178 1.00 70.12 95 GLN A CA 1
ATOM 737 C C . GLN A 1 95 ? -8.197 -6.506 44.168 1.00 70.12 95 GLN A C 1
ATOM 739 O O . GLN A 1 95 ? -8.699 -6.893 45.226 1.00 70.12 95 GLN A O 1
ATOM 744 N N . SER A 1 96 ? -8.531 -7.039 42.993 1.00 71.69 96 SER A N 1
ATOM 745 C CA . SER A 1 96 ? -9.553 -8.080 42.846 1.00 71.69 96 SER A CA 1
ATOM 746 C C . SER A 1 96 ? -9.176 -9.364 43.592 1.00 71.69 96 SER A C 1
ATOM 748 O O . SER A 1 96 ? -10.000 -9.952 44.295 1.00 71.69 96 SER A O 1
ATOM 750 N N . THR A 1 97 ? -7.914 -9.791 43.510 1.00 76.00 97 THR A N 1
ATOM 751 C CA . THR A 1 97 ? -7.430 -10.985 44.225 1.00 76.00 97 THR A CA 1
ATOM 752 C C . THR A 1 97 ? -7.375 -10.777 45.740 1.00 76.00 97 THR A C 1
ATOM 754 O O . THR A 1 97 ? -7.809 -11.659 46.486 1.00 76.00 97 THR A O 1
ATOM 757 N N . GLN A 1 98 ? -6.942 -9.603 46.215 1.00 74.25 98 GLN A N 1
ATOM 758 C CA . GLN A 1 98 ? -6.968 -9.260 47.643 1.00 74.25 98 GLN A CA 1
ATOM 759 C C . GLN A 1 98 ? -8.393 -9.277 48.220 1.00 74.25 98 GLN A C 1
ATOM 761 O O . GLN A 1 98 ? -8.607 -9.782 49.328 1.00 74.25 98 GLN A O 1
ATOM 766 N N . GLN A 1 99 ? -9.386 -8.792 47.468 1.00 75.06 99 GLN A N 1
ATOM 767 C CA . GLN A 1 99 ? -10.792 -8.816 47.888 1.00 75.06 99 GLN A CA 1
ATOM 768 C C . GLN A 1 99 ? -11.334 -10.241 48.049 1.00 75.06 99 GL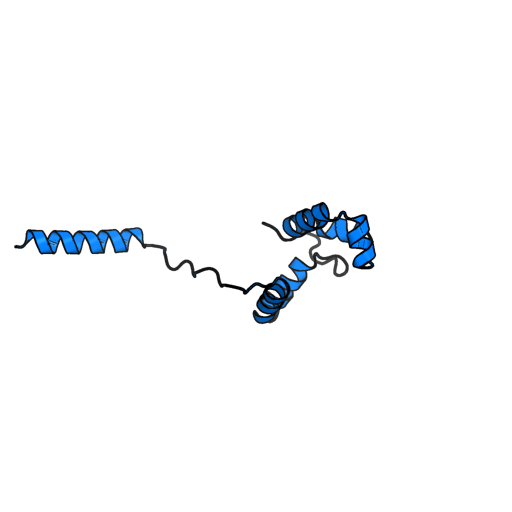N A C 1
ATOM 770 O O . GLN A 1 99 ? -12.061 -10.514 49.006 1.00 75.06 99 GLN A O 1
ATOM 775 N N . VAL A 1 100 ? -10.970 -11.160 47.149 1.00 79.50 100 VAL A N 1
ATOM 776 C CA . VAL A 1 100 ? -11.396 -12.566 47.223 1.00 79.50 100 VAL A CA 1
ATOM 777 C C . VAL A 1 100 ? -10.801 -13.250 48.453 1.00 79.50 100 VAL A C 1
ATOM 779 O O . VAL A 1 100 ? -11.548 -13.831 49.237 1.00 79.50 100 VAL A O 1
ATOM 782 N N . VAL A 1 101 ? -9.487 -13.131 48.676 1.00 80.19 101 VAL A N 1
ATOM 783 C CA . VAL A 1 101 ? -8.807 -13.750 49.832 1.00 80.19 101 VAL A CA 1
ATOM 784 C C . VAL A 1 101 ? -9.396 -13.247 51.152 1.00 80.19 101 VAL A C 1
ATOM 786 O O . VAL A 1 101 ? -9.732 -14.048 52.021 1.00 80.19 101 VAL A O 1
ATOM 789 N N . THR A 1 102 ? -9.617 -11.936 51.268 1.00 73.75 102 THR A N 1
ATOM 790 C CA . THR A 1 102 ? -10.195 -11.323 52.475 1.00 73.75 102 THR A CA 1
ATOM 791 C C . THR A 1 102 ? -11.602 -11.853 52.770 1.00 73.75 102 THR A C 1
ATOM 793 O O . THR A 1 102 ? -11.945 -12.091 53.926 1.00 73.75 102 THR A O 1
ATOM 796 N N . ARG A 1 103 ? -12.411 -12.101 51.730 1.00 68.56 103 ARG A N 1
ATOM 797 C CA . ARG A 1 103 ? -13.761 -12.672 51.868 1.00 68.56 103 ARG A CA 1
ATOM 798 C C . ARG A 1 103 ? -13.753 -14.097 52.420 1.00 68.56 103 ARG A C 1
ATOM 800 O O . ARG A 1 103 ? -14.680 -14.462 53.132 1.00 68.56 103 ARG A O 1
ATOM 807 N N . PHE A 1 104 ? -12.725 -14.883 52.102 1.00 71.81 104 PHE A N 1
ATOM 808 C CA . PHE A 1 104 ? -12.575 -16.251 52.603 1.00 71.81 104 PHE A CA 1
ATOM 809 C C . PHE A 1 104 ? -11.923 -16.322 53.988 1.00 71.81 104 PHE A C 1
ATOM 811 O O . PHE A 1 104 ? -12.154 -17.287 54.703 1.00 71.81 104 PHE A O 1
ATOM 818 N N . SER A 1 105 ? -11.146 -15.312 54.392 1.00 70.62 105 SER A N 1
ATOM 819 C CA . SER A 1 105 ? -10.540 -15.247 55.733 1.00 70.62 105 SER A CA 1
ATOM 820 C C . SER A 1 105 ? -11.494 -14.774 56.841 1.00 70.62 105 SER A C 1
ATOM 822 O O . SER A 1 105 ? -11.119 -14.810 58.009 1.00 70.62 105 SER A O 1
ATOM 824 N N . GLY A 1 106 ? -12.694 -14.299 56.490 1.00 63.62 106 GLY A N 1
ATOM 825 C CA . GLY A 1 106 ? -13.738 -13.874 57.435 1.00 63.62 106 GLY A CA 1
ATOM 826 C C . GLY A 1 106 ? -14.829 -14.918 57.719 1.00 63.62 106 GLY A C 1
ATOM 827 O O . GLY A 1 106 ? -15.822 -14.570 58.357 1.00 63.62 106 GLY A O 1
ATOM 828 N N . LEU A 1 107 ? -14.669 -16.148 57.216 1.00 49.81 107 LEU A N 1
ATOM 829 C CA . LEU A 1 107 ? -15.493 -17.334 57.501 1.00 49.81 107 LEU A CA 1
ATOM 830 C C . LEU A 1 107 ? -14.770 -18.245 58.498 1.00 49.81 107 LEU A C 1
ATOM 832 O O . LEU A 1 107 ? -15.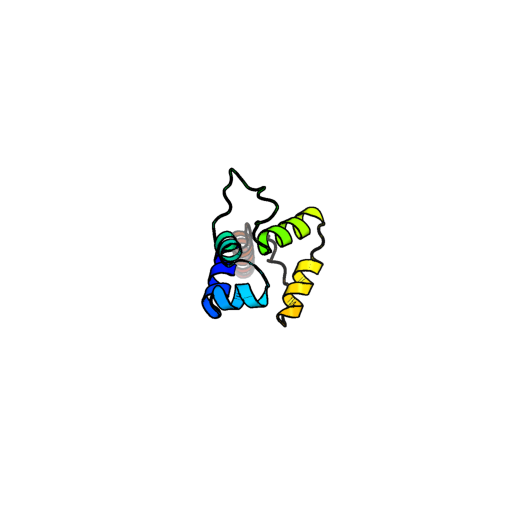478 -18.857 59.327 1.00 49.81 107 LEU A O 1
#

pLDDT: mean 84.53, std 14.2, range [48.97, 97.19]